Protein AF-A0AB36E4I3-F1 (afdb_monomer_lite)

Organism: NCBI:txid505341

pLDDT: mean 82.18, std 10.01, range [56.16, 94.12]

Secondary structure (DSSP, 8-state):
--HHHHHHHHHHHHHHHHHHHHHHHHHHHHHHHH---SS------HHHHHHHHHHHHHHHHHHHHS-HHHHHHHHHHHHHHHHHHGGGG--HHHHTSHHHHHHHHHHHHHHHHHHHHHHHHHH-

Structure (mmCIF, N/CA/C/O backbone):
data_AF-A0AB36E4I3-F1
#
_entry.id   AF-A0AB36E4I3-F1
#
loop_
_atom_site.group_PDB
_atom_site.id
_atom_site.type_symbol
_atom_site.label_atom_id
_atom_site.label_alt_id
_atom_site.label_comp_id
_atom_site.label_asym_id
_atom_site.label_entity_id
_atom_site.label_seq_id
_atom_site.pdbx_PDB_ins_code
_atom_site.Cartn_x
_atom_site.Cartn_y
_atom_site.Cartn_z
_atom_site.occupancy
_atom_site.B_iso_or_equiv
_atom_site.auth_seq_id
_atom_site.auth_comp_id
_atom_site.auth_asym_id
_atom_site.auth_atom_id
_atom_site.pdbx_PDB_model_num
ATOM 1 N N . MET A 1 1 ? 11.450 8.741 -13.072 1.00 62.16 1 MET A N 1
ATOM 2 C CA . MET A 1 1 ? 11.372 9.048 -11.621 1.00 62.16 1 MET A CA 1
ATOM 3 C C . MET A 1 1 ? 12.637 8.541 -10.941 1.00 62.16 1 MET A C 1
ATOM 5 O O . MET A 1 1 ? 13.212 7.584 -11.435 1.00 62.16 1 MET A O 1
ATOM 9 N N . ASN A 1 2 ? 13.097 9.172 -9.857 1.00 78.31 2 ASN A N 1
ATOM 10 C CA . ASN A 1 2 ? 14.333 8.755 -9.183 1.00 78.31 2 ASN A CA 1
ATOM 11 C C . ASN A 1 2 ? 14.128 7.403 -8.465 1.00 78.31 2 ASN A C 1
ATOM 13 O O . ASN A 1 2 ? 13.187 7.282 -7.676 1.00 78.31 2 ASN A O 1
ATOM 17 N N . SER A 1 3 ? 15.003 6.415 -8.689 1.00 78.25 3 SER A N 1
ATOM 18 C CA . SER A 1 3 ? 14.869 5.056 -8.121 1.00 78.25 3 SER A CA 1
ATOM 19 C C . SER A 1 3 ? 14.799 5.031 -6.591 1.00 78.25 3 SER A C 1
ATOM 21 O O . SER A 1 3 ? 14.133 4.174 -6.014 1.00 78.25 3 SER A O 1
ATOM 23 N N . VAL A 1 4 ? 15.407 6.018 -5.928 1.00 83.88 4 VAL A N 1
ATOM 24 C CA . VAL A 1 4 ? 15.353 6.177 -4.467 1.00 83.88 4 VAL A CA 1
ATOM 25 C C . VAL A 1 4 ? 13.927 6.452 -3.972 1.00 83.88 4 VAL A C 1
ATOM 27 O O . VAL A 1 4 ? 13.515 5.877 -2.968 1.00 83.88 4 VAL A O 1
ATOM 30 N N . TYR A 1 5 ? 13.136 7.270 -4.678 1.00 86.25 5 TYR A N 1
ATOM 31 C CA . TYR A 1 5 ? 11.761 7.575 -4.255 1.00 86.25 5 TYR A CA 1
ATOM 32 C C . TYR A 1 5 ? 10.848 6.355 -4.354 1.00 86.25 5 TYR A C 1
ATOM 34 O O . TYR A 1 5 ? 10.031 6.131 -3.466 1.00 86.25 5 TYR A O 1
ATOM 42 N N . ILE A 1 6 ? 11.008 5.547 -5.404 1.00 85.50 6 ILE A N 1
ATOM 43 C CA . ILE A 1 6 ? 10.221 4.322 -5.596 1.00 85.50 6 ILE A CA 1
ATOM 44 C C . ILE A 1 6 ? 10.584 3.289 -4.530 1.00 85.50 6 ILE A C 1
ATOM 46 O O . ILE A 1 6 ? 9.700 2.656 -3.953 1.00 85.50 6 ILE A O 1
ATOM 50 N N . PHE A 1 7 ? 11.869 3.155 -4.204 1.00 87.38 7 PHE A N 1
ATOM 51 C CA . PHE A 1 7 ? 12.300 2.289 -3.112 1.00 87.38 7 PHE A CA 1
ATOM 52 C C . PHE A 1 7 ? 11.710 2.734 -1.763 1.00 87.38 7 PHE A C 1
ATOM 54 O O . PHE A 1 7 ? 11.086 1.931 -1.069 1.00 87.38 7 PHE A O 1
ATOM 61 N N . LEU A 1 8 ? 11.825 4.024 -1.423 1.00 89.50 8 LEU A N 1
ATOM 62 C CA . LEU A 1 8 ? 11.269 4.578 -0.185 1.00 89.50 8 LEU A CA 1
ATOM 63 C C . LEU A 1 8 ? 9.744 4.426 -0.107 1.00 89.50 8 LEU A C 1
ATOM 65 O O . LEU A 1 8 ? 9.228 4.069 0.950 1.00 89.50 8 LEU A O 1
ATOM 69 N N . LEU A 1 9 ? 9.023 4.638 -1.214 1.00 89.38 9 LEU A N 1
ATOM 70 C CA . LEU A 1 9 ? 7.571 4.456 -1.280 1.00 89.38 9 LEU A CA 1
ATOM 71 C C . LEU A 1 9 ? 7.161 3.005 -0.994 1.00 89.38 9 LEU A C 1
ATOM 73 O O . LEU A 1 9 ? 6.214 2.768 -0.246 1.00 89.38 9 LEU A O 1
ATOM 77 N N . ASN A 1 10 ? 7.882 2.030 -1.548 1.00 88.62 10 ASN A N 1
ATOM 78 C CA . ASN A 1 10 ? 7.609 0.614 -1.303 1.00 88.62 10 ASN A CA 1
ATOM 79 C C . ASN A 1 10 ? 7.879 0.219 0.150 1.00 88.62 10 ASN A C 1
ATOM 81 O O . ASN A 1 10 ? 7.059 -0.462 0.765 1.00 88.62 10 ASN A O 1
ATOM 85 N N . VAL A 1 11 ? 8.988 0.692 0.726 1.00 89.69 11 VAL A N 1
ATOM 86 C CA . VAL A 1 11 ? 9.297 0.471 2.146 1.00 89.69 11 VAL A CA 1
ATOM 87 C C . VAL A 1 11 ? 8.218 1.089 3.036 1.00 89.69 11 VAL A C 1
ATOM 89 O O . VAL A 1 11 ? 7.700 0.414 3.927 1.00 89.69 11 VAL A O 1
ATOM 92 N N . LEU A 1 12 ? 7.820 2.336 2.760 1.00 90.31 12 LEU A N 1
ATOM 93 C CA . LEU A 1 12 ? 6.731 3.009 3.467 1.00 90.31 12 LEU A CA 1
ATOM 94 C C . LEU A 1 12 ? 5.436 2.192 3.380 1.00 90.31 12 LEU A C 1
ATOM 96 O O . LEU A 1 12 ? 4.801 1.949 4.398 1.00 90.31 12 LEU A O 1
ATOM 100 N N . THR A 1 13 ? 5.084 1.705 2.191 1.00 87.38 13 THR A N 1
ATOM 101 C CA . THR A 1 13 ? 3.858 0.928 1.954 1.00 87.38 13 THR A CA 1
ATOM 102 C C . THR A 1 13 ? 3.851 -0.387 2.729 1.00 87.38 13 THR A C 1
ATOM 104 O O . THR A 1 13 ? 2.840 -0.728 3.343 1.00 87.38 13 THR A O 1
ATOM 107 N N . LEU A 1 14 ? 4.981 -1.099 2.788 1.00 88.81 14 LEU A N 1
ATOM 108 C CA . LEU A 1 14 ? 5.114 -2.326 3.580 1.00 88.81 14 LEU A CA 1
ATOM 109 C C . LEU A 1 14 ? 4.950 -2.058 5.085 1.00 88.81 14 LEU A C 1
ATOM 111 O O . LEU A 1 14 ? 4.215 -2.782 5.767 1.00 88.81 14 LEU A O 1
ATOM 115 N N . ILE A 1 15 ? 5.577 -0.993 5.597 1.00 87.69 15 ILE A N 1
ATOM 116 C CA . ILE A 1 15 ? 5.459 -0.579 7.004 1.00 87.69 15 ILE A CA 1
ATOM 117 C C . ILE A 1 15 ? 4.015 -0.176 7.320 1.00 87.69 15 ILE A C 1
ATOM 119 O O . ILE A 1 15 ? 3.427 -0.666 8.290 1.00 87.69 15 ILE A O 1
ATOM 123 N N . SER A 1 16 ? 3.422 0.675 6.480 1.00 83.75 16 SER A N 1
ATOM 124 C CA . SER A 1 16 ? 2.037 1.118 6.608 1.00 83.75 16 SER A CA 1
ATOM 125 C C . SER A 1 16 ? 1.080 -0.065 6.592 1.00 83.75 16 SER A C 1
ATOM 127 O O . SER A 1 16 ? 0.212 -0.116 7.450 1.00 83.75 16 SER A O 1
ATOM 129 N N . CYS A 1 17 ? 1.258 -1.053 5.710 1.00 81.94 17 CYS A N 1
ATOM 130 C CA . CYS A 1 17 ? 0.396 -2.235 5.633 1.00 81.94 17 CYS A CA 1
ATOM 131 C C . CYS A 1 17 ? 0.451 -3.082 6.921 1.00 81.94 17 CYS A C 1
ATOM 133 O O . CYS A 1 17 ? -0.583 -3.529 7.430 1.00 81.94 17 CYS A O 1
ATOM 135 N N . HIS A 1 18 ? 1.643 -3.253 7.507 1.00 79.75 18 HIS A N 1
ATOM 136 C CA . HIS A 1 18 ? 1.800 -3.973 8.773 1.00 79.75 18 HIS A CA 1
ATOM 137 C C . HIS A 1 18 ? 1.134 -3.237 9.945 1.00 79.75 18 HIS A C 1
ATOM 139 O O . HIS A 1 18 ? 0.392 -3.837 10.732 1.00 79.75 18 HIS A O 1
ATOM 145 N N . PHE A 1 19 ? 1.382 -1.929 10.061 1.00 81.06 19 PHE A N 1
ATOM 146 C CA . PHE A 1 19 ? 0.836 -1.113 11.143 1.00 81.06 19 PHE A CA 1
ATOM 147 C C . PHE A 1 19 ? -0.680 -0.933 11.013 1.00 81.06 19 PHE A C 1
ATOM 149 O O . PHE A 1 19 ? -1.411 -1.119 11.988 1.00 81.06 19 PHE A O 1
ATOM 156 N N . ALA A 1 20 ? -1.155 -0.662 9.797 1.00 77.75 20 ALA A N 1
ATOM 157 C CA . ALA A 1 20 ? -2.562 -0.538 9.442 1.00 77.75 20 ALA A CA 1
ATOM 158 C C . ALA A 1 20 ? -3.371 -1.749 9.882 1.00 77.75 20 ALA A C 1
ATOM 160 O O . ALA A 1 20 ? -4.408 -1.591 10.510 1.00 77.75 20 ALA A O 1
ATOM 161 N N . PHE A 1 21 ? -2.872 -2.959 9.632 1.00 75.44 21 PHE A N 1
ATOM 162 C CA . PHE A 1 21 ? -3.565 -4.182 10.017 1.00 75.44 21 PHE A CA 1
ATOM 163 C C . PHE A 1 21 ? -3.748 -4.301 11.539 1.00 75.44 21 PHE A C 1
ATOM 165 O O . PHE A 1 21 ? -4.833 -4.609 12.037 1.00 75.44 21 PHE A O 1
ATOM 172 N N . ARG A 1 22 ? -2.683 -4.032 12.306 1.00 78.25 22 ARG A N 1
ATOM 173 C CA . ARG A 1 22 ? -2.734 -4.052 13.777 1.00 78.25 22 ARG A CA 1
ATOM 174 C C . ARG A 1 22 ? -3.678 -2.978 14.308 1.00 78.25 22 ARG A C 1
ATOM 176 O O . ARG A 1 22 ? -4.429 -3.236 15.250 1.00 78.25 22 ARG A O 1
ATOM 183 N N . LEU A 1 23 ? -3.637 -1.794 13.702 1.00 76.62 23 LEU A N 1
ATOM 184 C CA . LEU A 1 23 ? -4.498 -0.677 14.050 1.00 76.62 23 LEU A CA 1
ATOM 185 C C . LEU A 1 23 ? -5.959 -1.008 13.728 1.00 76.62 23 LEU A C 1
ATOM 187 O O . LEU A 1 23 ? -6.804 -0.892 14.603 1.00 76.62 23 LEU A O 1
ATOM 191 N N . GLN A 1 24 ? -6.247 -1.549 12.547 1.00 74.00 24 GLN A N 1
ATOM 192 C CA . GLN A 1 24 ? -7.581 -1.967 12.125 1.00 74.00 24 GLN A CA 1
ATOM 193 C C . GLN A 1 24 ? -8.187 -2.992 13.092 1.00 74.00 24 GLN A C 1
ATOM 195 O O . GLN A 1 24 ? -9.335 -2.825 13.497 1.00 74.00 24 GLN A O 1
ATOM 200 N N . ILE A 1 25 ? -7.425 -3.998 13.543 1.00 77.69 25 ILE A N 1
ATOM 201 C CA . ILE A 1 25 ? -7.901 -4.959 14.553 1.00 77.69 25 ILE A CA 1
ATOM 202 C C . ILE A 1 25 ? -8.227 -4.257 15.874 1.00 77.69 25 ILE A C 1
ATOM 204 O O . ILE A 1 25 ? -9.327 -4.420 16.401 1.00 77.69 25 ILE A O 1
ATOM 208 N N . LYS A 1 26 ? -7.290 -3.465 16.416 1.00 78.94 26 LYS A N 1
ATOM 209 C CA . LYS A 1 26 ? -7.484 -2.772 17.702 1.00 78.94 26 LYS A CA 1
ATOM 210 C C . LYS A 1 26 ? -8.689 -1.832 17.658 1.00 78.94 26 LYS A C 1
ATOM 212 O O . LYS A 1 26 ? -9.497 -1.824 18.585 1.00 78.94 26 LYS A O 1
ATOM 217 N N . MET A 1 27 ? -8.826 -1.082 16.569 1.00 73.50 27 MET A N 1
ATOM 218 C CA . MET A 1 27 ? -9.905 -0.119 16.370 1.00 73.50 27 MET A CA 1
ATOM 219 C C . MET A 1 27 ? -11.247 -0.807 16.150 1.00 73.50 27 MET A C 1
ATOM 221 O O . MET A 1 27 ? -12.250 -0.348 16.689 1.00 73.50 27 MET A O 1
ATOM 225 N N . SER A 1 28 ? -11.270 -1.937 15.441 1.00 71.75 28 SER A N 1
ATOM 226 C CA . SER A 1 28 ? -12.490 -2.727 15.267 1.00 71.75 28 SER A CA 1
ATOM 227 C C . SER A 1 28 ? -12.955 -3.307 16.598 1.00 71.75 28 SER A C 1
ATOM 229 O O . SER A 1 28 ? -14.111 -3.134 16.955 1.00 71.75 28 SER A O 1
ATOM 231 N N . ILE A 1 29 ? -12.060 -3.890 17.405 1.00 77.12 29 ILE A N 1
ATOM 232 C CA . ILE A 1 29 ? -12.405 -4.384 18.751 1.00 77.12 29 ILE A CA 1
ATOM 233 C C . ILE A 1 29 ? -12.935 -3.245 19.638 1.00 77.12 29 ILE A C 1
ATOM 235 O O . ILE A 1 29 ? -13.928 -3.421 20.343 1.00 77.12 29 ILE A O 1
ATOM 239 N N . ALA A 1 30 ? -12.300 -2.069 19.598 1.00 76.38 30 ALA A N 1
ATOM 240 C CA . ALA A 1 30 ? -12.749 -0.903 20.356 1.00 76.38 30 ALA A CA 1
ATOM 241 C C . ALA A 1 30 ? -14.129 -0.394 19.896 1.00 76.38 30 ALA A C 1
ATOM 243 O O . ALA A 1 30 ? -14.965 -0.056 20.732 1.00 76.38 30 ALA A O 1
ATOM 244 N N . ALA A 1 31 ? -14.389 -0.376 18.586 1.00 71.38 31 ALA A N 1
ATOM 245 C CA . ALA A 1 31 ? -15.676 0.020 18.020 1.00 71.38 31 ALA A CA 1
ATOM 246 C C . ALA A 1 31 ? -16.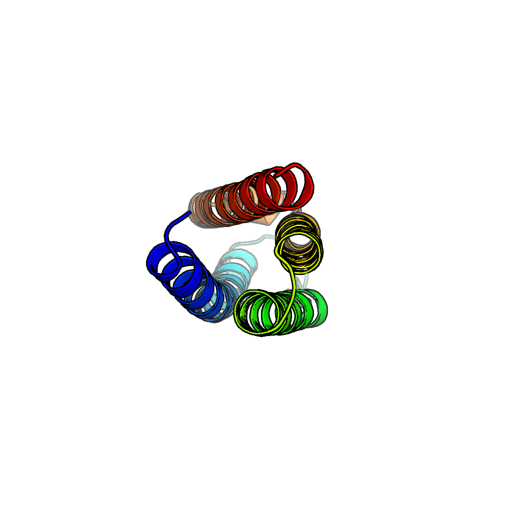787 -0.988 18.354 1.00 71.38 31 ALA A C 1
ATOM 248 O O . ALA A 1 31 ? -17.874 -0.580 18.754 1.00 71.38 31 ALA A O 1
ATOM 249 N N . LEU A 1 32 ? -16.494 -2.290 18.279 1.00 72.38 32 LEU A N 1
ATOM 250 C CA . LEU A 1 32 ? -17.424 -3.371 18.617 1.00 72.38 32 LEU A CA 1
ATOM 251 C C . LEU A 1 32 ? -17.881 -3.299 20.077 1.00 72.38 32 LEU A C 1
ATOM 253 O O . LEU A 1 32 ? -19.073 -3.430 20.341 1.00 72.38 32 LEU A O 1
ATOM 257 N N . LYS A 1 33 ? -16.967 -2.996 21.012 1.00 72.75 33 LYS A N 1
ATOM 258 C CA . LYS A 1 33 ? -17.296 -2.773 22.435 1.00 72.75 33 LYS A CA 1
ATOM 259 C C . LYS A 1 33 ? -18.262 -1.606 22.668 1.00 72.75 33 LYS A C 1
ATOM 261 O O . LYS A 1 33 ? -18.955 -1.592 23.676 1.00 72.75 33 LYS A O 1
ATOM 266 N N . GLN A 1 34 ? -18.279 -0.622 21.770 1.00 72.75 34 GLN A N 1
ATOM 267 C CA . GLN A 1 34 ? -19.168 0.544 21.836 1.00 72.75 34 GLN A CA 1
ATOM 268 C C . GLN A 1 34 ? -20.435 0.376 20.985 1.00 72.75 34 GLN A C 1
ATOM 270 O O . GLN A 1 34 ? -21.306 1.247 21.002 1.00 72.75 34 GLN A O 1
ATOM 275 N N . SER A 1 35 ? -20.535 -0.705 20.209 1.00 69.06 35 SER A N 1
ATOM 276 C CA . SER A 1 35 ? -21.667 -0.956 19.322 1.00 69.06 35 SER A CA 1
ATOM 277 C C . SER A 1 35 ? -22.830 -1.592 20.087 1.00 69.06 35 SER A C 1
ATOM 279 O O . SER A 1 35 ? -22.631 -2.361 21.025 1.00 69.06 35 SER A O 1
ATOM 281 N N . LYS A 1 36 ? -24.063 -1.287 19.670 1.00 67.81 36 LYS A N 1
ATOM 282 C CA . LYS A 1 36 ? -25.285 -1.928 20.191 1.00 67.81 36 LYS A CA 1
ATOM 283 C C . LYS A 1 36 ? -25.621 -3.236 19.457 1.00 67.81 36 LYS A C 1
ATOM 285 O O . LYS A 1 36 ? -26.707 -3.778 19.646 1.00 67.81 36 LYS A O 1
ATOM 290 N N . LEU A 1 37 ? -24.730 -3.710 18.583 1.00 66.69 37 LEU A N 1
ATOM 291 C CA . LEU A 1 37 ? -24.937 -4.929 17.811 1.00 66.69 37 LEU A CA 1
ATOM 292 C C . LEU A 1 37 ? -24.918 -6.153 18.733 1.00 66.69 37 LEU A C 1
ATOM 294 O O . LEU A 1 37 ? -24.117 -6.249 19.662 1.00 66.69 37 LEU A O 1
ATOM 298 N N . LYS A 1 38 ? -25.791 -7.120 18.451 1.00 56.16 38 LYS A N 1
ATOM 299 C CA . LYS A 1 38 ? -25.833 -8.398 19.163 1.00 56.16 38 LYS A CA 1
ATOM 300 C C . LYS A 1 38 ? -24.743 -9.314 18.588 1.00 56.16 38 LYS A C 1
ATOM 302 O O . LYS A 1 38 ? -24.843 -9.718 17.437 1.00 56.16 38 LYS A O 1
ATOM 307 N N . ASN A 1 39 ? -23.725 -9.634 19.388 1.00 61.09 39 ASN A N 1
ATOM 308 C CA . ASN A 1 39 ? -22.578 -10.496 19.040 1.00 61.09 39 ASN A CA 1
ATOM 309 C C . ASN A 1 39 ? -21.772 -10.072 17.795 1.00 61.09 39 ASN A C 1
ATOM 311 O O . ASN A 1 39 ? -21.637 -10.853 16.851 1.00 61.09 39 ASN A O 1
ATOM 315 N N . PRO A 1 40 ? -21.206 -8.860 17.756 1.00 63.44 40 PRO A N 1
ATOM 316 C CA . PRO A 1 40 ? -20.508 -8.415 16.570 1.00 63.44 40 PRO A CA 1
ATOM 317 C C . PRO A 1 40 ? -19.064 -8.950 16.588 1.00 63.44 40 PRO A C 1
ATOM 319 O O . PRO A 1 40 ? -18.305 -8.737 17.537 1.00 63.44 40 PRO A O 1
ATOM 322 N N . VAL A 1 41 ? -18.688 -9.682 15.537 1.00 63.06 41 VAL A N 1
ATOM 323 C CA . VAL A 1 41 ? -17.345 -10.255 15.357 1.00 63.06 41 VAL A CA 1
ATOM 324 C C . VAL A 1 41 ? -16.717 -9.621 14.124 1.00 63.06 41 VAL A C 1
ATOM 326 O O . VAL A 1 41 ? -17.223 -9.770 13.015 1.00 63.06 41 VAL A O 1
ATOM 329 N N . PHE A 1 42 ? -15.598 -8.921 14.305 1.00 67.19 42 PHE A N 1
ATOM 330 C CA . PHE A 1 42 ? -14.810 -8.422 13.182 1.00 67.19 42 PHE A CA 1
ATOM 331 C C . PHE A 1 42 ? -13.894 -9.533 12.672 1.00 67.19 42 PHE A C 1
ATOM 333 O O . PHE A 1 42 ? -13.020 -10.003 13.402 1.00 67.19 42 PHE A O 1
ATOM 340 N N . THR A 1 43 ? -14.085 -9.942 11.421 1.00 66.62 43 THR A N 1
ATOM 341 C CA . THR A 1 43 ? -13.247 -10.933 10.736 1.00 66.62 43 THR A CA 1
ATOM 342 C C . THR A 1 43 ? -12.349 -10.213 9.727 1.00 66.62 43 THR A C 1
ATOM 344 O O . THR A 1 43 ? -12.798 -9.890 8.629 1.00 66.62 43 THR A O 1
ATOM 347 N N . PRO A 1 44 ? -11.085 -9.905 10.076 1.00 68.44 44 PRO A N 1
ATOM 348 C CA . PRO A 1 44 ? -10.184 -9.245 9.144 1.00 68.44 44 PRO A CA 1
ATOM 349 C C . PRO A 1 44 ? -9.871 -10.164 7.962 1.00 68.44 44 PRO A C 1
ATOM 351 O O . PRO A 1 44 ? -9.465 -11.313 8.147 1.00 68.44 44 PRO A O 1
ATOM 354 N N . ASN A 1 45 ? -9.979 -9.639 6.745 1.00 74.38 45 ASN A N 1
ATOM 355 C CA . ASN A 1 45 ? -9.587 -10.376 5.556 1.00 74.38 45 ASN A CA 1
ATOM 356 C C . ASN A 1 45 ? -8.062 -10.327 5.367 1.00 74.38 45 ASN A C 1
ATOM 358 O O . ASN A 1 45 ? -7.483 -9.347 4.895 1.00 74.38 45 ASN A O 1
ATOM 362 N N . LEU A 1 46 ? -7.390 -11.409 5.758 1.00 77.12 46 LEU A N 1
ATOM 363 C CA . LEU A 1 46 ? -5.935 -11.549 5.652 1.00 77.12 46 LEU A CA 1
ATOM 364 C C . LEU A 1 46 ? -5.449 -11.660 4.197 1.00 77.12 46 LEU A C 1
ATOM 366 O O . LEU A 1 46 ? -4.277 -11.389 3.930 1.00 77.12 46 LEU A O 1
ATOM 370 N N . ILE A 1 47 ? -6.329 -12.051 3.269 1.00 83.62 47 ILE A N 1
ATOM 371 C CA . ILE A 1 47 ? -5.970 -12.358 1.881 1.00 83.62 47 ILE A CA 1
ATOM 372 C C . ILE A 1 47 ? -5.529 -11.086 1.160 1.00 83.62 47 ILE A C 1
ATOM 374 O O . ILE A 1 47 ? -4.425 -11.053 0.621 1.00 83.62 47 ILE A O 1
ATOM 378 N N . TYR A 1 48 ? -6.328 -10.015 1.213 1.00 81.19 48 TYR A N 1
ATOM 379 C CA . TYR A 1 48 ? -5.985 -8.752 0.550 1.00 81.19 48 TYR A CA 1
ATOM 380 C C . TYR A 1 48 ? -4.678 -8.160 1.071 1.00 81.19 48 TYR A C 1
ATOM 382 O O . TYR A 1 48 ? -3.846 -7.722 0.283 1.00 81.19 48 TYR A O 1
ATOM 390 N N . ARG A 1 49 ? -4.449 -8.215 2.387 1.00 82.88 49 ARG A N 1
ATOM 391 C CA . ARG A 1 49 ? -3.189 -7.759 2.984 1.00 82.88 49 ARG A CA 1
ATOM 392 C C . ARG A 1 49 ? -1.996 -8.531 2.423 1.00 82.88 49 ARG A C 1
ATOM 394 O O . ARG A 1 49 ? -0.999 -7.933 2.032 1.00 82.88 49 ARG A O 1
ATOM 401 N N . ASN A 1 50 ? -2.090 -9.858 2.404 1.00 89.62 50 ASN A N 1
ATOM 402 C CA . ASN A 1 50 ? -1.002 -10.699 1.921 1.00 89.62 50 ASN A CA 1
ATOM 403 C C . ASN A 1 50 ? -0.755 -10.480 0.421 1.00 89.62 50 ASN A C 1
ATOM 405 O O . ASN A 1 50 ? 0.400 -10.432 0.008 1.00 89.62 50 ASN A O 1
ATOM 409 N N . LEU A 1 51 ? -1.815 -10.274 -0.369 1.00 90.75 51 LEU A N 1
ATOM 410 C CA . LEU A 1 51 ? -1.701 -9.913 -1.782 1.00 90.75 51 LEU A CA 1
ATOM 411 C C . LEU A 1 51 ? -1.007 -8.562 -1.965 1.00 90.75 51 LEU A C 1
ATOM 413 O O . LEU A 1 51 ? -0.081 -8.480 -2.759 1.00 90.75 51 LEU A O 1
ATOM 417 N N . ILE A 1 52 ? -1.374 -7.525 -1.208 1.00 90.62 52 ILE A N 1
ATOM 418 C CA . ILE A 1 52 ? -0.716 -6.211 -1.300 1.00 90.62 52 ILE A CA 1
ATOM 419 C C . ILE A 1 52 ? 0.775 -6.334 -0.981 1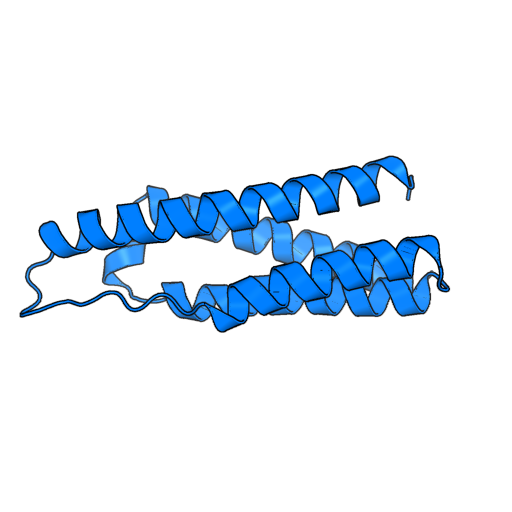.00 90.62 52 ILE A C 1
ATOM 421 O O . ILE A 1 52 ? 1.595 -5.833 -1.744 1.00 90.62 52 ILE A O 1
ATOM 425 N N . ILE A 1 53 ? 1.145 -7.037 0.094 1.00 90.94 53 ILE A N 1
ATOM 426 C CA . ILE A 1 53 ? 2.555 -7.261 0.450 1.00 90.94 53 ILE A CA 1
ATOM 427 C C . ILE A 1 53 ? 3.286 -7.995 -0.679 1.00 90.94 53 ILE A C 1
ATOM 429 O O . ILE A 1 53 ? 4.345 -7.547 -1.116 1.00 90.94 53 ILE A O 1
ATOM 433 N N . LEU A 1 54 ? 2.710 -9.092 -1.178 1.00 93.12 54 LEU A N 1
ATOM 434 C CA . LEU A 1 54 ? 3.308 -9.895 -2.241 1.00 93.12 54 LEU A CA 1
ATOM 435 C C . LEU A 1 54 ? 3.505 -9.071 -3.515 1.00 93.12 54 LEU A C 1
ATOM 437 O O . LEU A 1 54 ? 4.609 -9.031 -4.046 1.00 93.12 54 LEU A O 1
ATOM 441 N N . PHE A 1 55 ? 2.474 -8.364 -3.974 1.00 93.19 55 PHE A N 1
ATOM 442 C CA . PHE A 1 55 ? 2.551 -7.551 -5.187 1.00 93.19 55 PHE A CA 1
ATOM 443 C C . PHE A 1 55 ? 3.464 -6.333 -5.020 1.00 93.19 55 PHE A C 1
ATOM 445 O O . PHE A 1 55 ? 4.116 -5.938 -5.980 1.00 93.19 55 PHE A O 1
ATOM 452 N N . THR A 1 56 ? 3.592 -5.781 -3.810 1.00 92.81 56 THR A N 1
ATOM 453 C CA . THR A 1 56 ? 4.558 -4.706 -3.517 1.00 92.81 56 THR A CA 1
ATOM 454 C C . THR A 1 56 ? 5.996 -5.217 -3.633 1.00 92.81 56 THR A C 1
ATOM 456 O O . THR A 1 56 ? 6.847 -4.549 -4.218 1.00 92.81 56 THR A O 1
ATOM 459 N N . LEU A 1 57 ? 6.272 -6.429 -3.139 1.00 91.81 57 LEU A N 1
ATOM 460 C CA . LEU A 1 57 ? 7.576 -7.079 -3.302 1.00 91.81 57 LEU A CA 1
ATOM 461 C C . LEU A 1 57 ? 7.855 -7.429 -4.767 1.00 91.81 57 LEU A C 1
ATOM 463 O O . LEU A 1 57 ? 8.941 -7.146 -5.265 1.00 91.81 57 LEU A O 1
ATOM 467 N N . VAL A 1 58 ? 6.868 -7.981 -5.478 1.00 93.31 58 VAL A N 1
ATOM 468 C CA . VAL A 1 58 ? 6.978 -8.273 -6.915 1.00 93.31 58 VAL A CA 1
ATOM 469 C C . VAL A 1 58 ? 7.226 -6.994 -7.709 1.00 93.31 58 VAL A C 1
ATOM 471 O O . VAL A 1 58 ? 8.083 -6.997 -8.590 1.00 93.31 58 VAL A O 1
ATOM 474 N N . TYR A 1 59 ? 6.545 -5.891 -7.390 1.00 92.00 59 TYR A N 1
ATOM 475 C CA . TYR A 1 59 ? 6.797 -4.591 -8.007 1.00 92.00 59 TYR A CA 1
ATOM 476 C C . TYR A 1 59 ? 8.230 -4.118 -7.753 1.00 92.00 59 TYR A C 1
ATOM 478 O O . TYR A 1 59 ? 8.906 -3.730 -8.701 1.00 92.00 59 TYR A O 1
ATOM 486 N N . LEU A 1 60 ? 8.730 -4.223 -6.519 1.00 90.44 60 LEU A N 1
ATOM 487 C CA . LEU A 1 60 ? 10.103 -3.847 -6.182 1.00 90.44 60 LEU A CA 1
ATOM 488 C C . LEU A 1 60 ? 11.139 -4.691 -6.942 1.00 90.44 60 LEU A C 1
ATOM 490 O O . LEU A 1 60 ? 12.077 -4.141 -7.513 1.00 90.44 60 LEU A O 1
ATOM 494 N N . CYS A 1 61 ? 10.946 -6.011 -7.019 1.00 89.69 61 CYS A N 1
ATOM 495 C CA . CYS A 1 61 ? 11.795 -6.894 -7.821 1.00 89.69 61 CYS A CA 1
ATOM 496 C C . CYS A 1 61 ? 11.717 -6.558 -9.316 1.00 89.69 61 CYS A C 1
ATOM 498 O O . CYS A 1 61 ? 12.741 -6.497 -9.990 1.00 89.69 61 CYS A O 1
ATOM 500 N N . SER A 1 62 ? 10.512 -6.304 -9.828 1.00 89.00 62 SER A N 1
ATOM 501 C CA . SER A 1 62 ? 10.290 -5.964 -11.237 1.00 89.00 62 SER A CA 1
ATOM 502 C C . SER A 1 62 ? 10.932 -4.635 -11.600 1.00 89.00 62 SER A C 1
ATOM 504 O O . SER A 1 62 ? 11.525 -4.518 -12.659 1.00 89.00 62 SER A O 1
ATOM 506 N N . TYR A 1 63 ? 10.869 -3.648 -10.712 1.00 87.00 63 TYR A N 1
ATOM 507 C CA . TYR A 1 63 ? 11.509 -2.356 -10.920 1.00 87.00 63 TYR A CA 1
ATOM 508 C C . TYR A 1 63 ? 13.042 -2.466 -11.009 1.00 87.00 63 TYR A C 1
ATOM 510 O O . TYR A 1 63 ? 13.674 -1.675 -11.701 1.00 87.00 63 TYR A O 1
ATOM 518 N N . LEU A 1 64 ? 13.648 -3.443 -10.324 1.00 86.25 64 LEU A N 1
ATOM 519 C CA . LEU A 1 64 ? 15.098 -3.664 -10.343 1.00 86.25 64 LEU A CA 1
ATOM 520 C C . LEU A 1 64 ? 15.574 -4.536 -11.516 1.00 86.25 64 LEU A C 1
ATOM 522 O O . LEU A 1 64 ? 16.711 -4.382 -11.953 1.00 86.25 64 LEU A O 1
ATOM 526 N N . LEU A 1 65 ? 14.743 -5.472 -11.985 1.00 88.00 65 LEU A N 1
ATOM 527 C CA . LEU A 1 65 ? 15.156 -6.537 -12.911 1.00 88.00 65 LEU A CA 1
ATOM 528 C C . LEU A 1 65 ? 14.506 -6.456 -14.298 1.00 88.00 65 LEU A C 1
ATOM 530 O O . LEU A 1 65 ? 15.022 -7.055 -15.239 1.00 88.00 65 LEU A O 1
ATOM 534 N N . LEU A 1 66 ? 13.357 -5.790 -14.426 1.00 89.69 66 LEU A N 1
ATOM 535 C CA . LEU A 1 66 ? 12.504 -5.842 -15.614 1.00 89.69 66 LEU A CA 1
ATOM 536 C C . LEU A 1 66 ? 12.334 -4.457 -16.260 1.00 89.69 66 LEU A C 1
ATOM 538 O O . LEU A 1 66 ? 12.603 -3.434 -15.631 1.00 89.69 66 LEU A O 1
ATOM 542 N N . PRO A 1 67 ? 11.858 -4.406 -17.519 1.00 87.44 67 PRO A N 1
ATOM 543 C CA . PRO A 1 67 ? 11.536 -3.151 -18.186 1.00 87.44 67 PRO A CA 1
ATOM 544 C C . PRO A 1 67 ? 10.474 -2.339 -17.434 1.00 87.44 67 PRO A C 1
ATOM 546 O O . PRO A 1 67 ? 9.568 -2.897 -16.805 1.00 87.44 67 PRO A O 1
ATOM 549 N N . ASN A 1 68 ? 10.538 -1.014 -17.588 1.00 84.94 68 ASN A N 1
ATOM 550 C CA . ASN A 1 68 ? 9.637 -0.066 -16.922 1.00 84.94 68 ASN A CA 1
ATOM 551 C C . ASN A 1 68 ? 8.151 -0.361 -17.163 1.00 84.94 68 ASN A C 1
ATOM 553 O O . ASN A 1 68 ? 7.352 -0.212 -16.242 1.00 84.94 68 ASN A O 1
ATOM 557 N N . SER A 1 69 ? 7.786 -0.852 -18.349 1.00 86.56 69 SER A N 1
ATOM 558 C CA . SER A 1 69 ? 6.406 -1.218 -18.678 1.00 86.56 69 SER A CA 1
ATOM 559 C C . SER A 1 69 ? 5.875 -2.350 -17.792 1.00 86.56 69 SER A C 1
ATOM 561 O O . SER A 1 69 ? 4.769 -2.258 -17.258 1.00 86.56 69 SER A O 1
ATOM 563 N N . VAL A 1 70 ? 6.680 -3.392 -17.554 1.00 89.12 70 VAL A N 1
ATOM 564 C CA . VAL A 1 70 ? 6.316 -4.530 -16.692 1.00 89.12 70 VAL A CA 1
ATOM 565 C C . VAL A 1 70 ? 6.230 -4.096 -15.229 1.00 89.12 70 VAL A C 1
ATOM 567 O O . VAL A 1 70 ? 5.280 -4.448 -14.527 1.00 89.12 70 VAL A O 1
ATOM 570 N N . ALA A 1 71 ? 7.181 -3.277 -14.771 1.00 90.00 71 ALA A N 1
ATOM 571 C CA . ALA A 1 71 ? 7.119 -2.678 -13.442 1.00 90.00 71 ALA A CA 1
ATOM 572 C C . ALA A 1 71 ? 5.876 -1.778 -13.282 1.00 90.00 71 ALA A C 1
ATOM 574 O O . ALA A 1 71 ? 5.233 -1.800 -12.234 1.00 90.00 71 ALA A O 1
ATOM 575 N N . GLY A 1 72 ? 5.487 -1.050 -14.332 1.00 90.50 72 GLY A N 1
ATOM 576 C CA . GLY A 1 72 ? 4.288 -0.219 -14.368 1.00 90.50 72 GLY A CA 1
ATOM 577 C C . GLY A 1 72 ? 3.000 -1.013 -14.154 1.00 90.50 72 GLY A C 1
ATOM 578 O O . GLY A 1 72 ? 2.194 -0.645 -13.301 1.00 90.50 72 GLY A O 1
ATOM 579 N N . PHE A 1 73 ? 2.833 -2.154 -14.830 1.00 92.94 73 PHE A N 1
ATOM 580 C CA . PHE A 1 73 ? 1.685 -3.041 -14.594 1.00 92.94 73 PHE A CA 1
ATOM 581 C C . PHE A 1 73 ? 1.634 -3.579 -1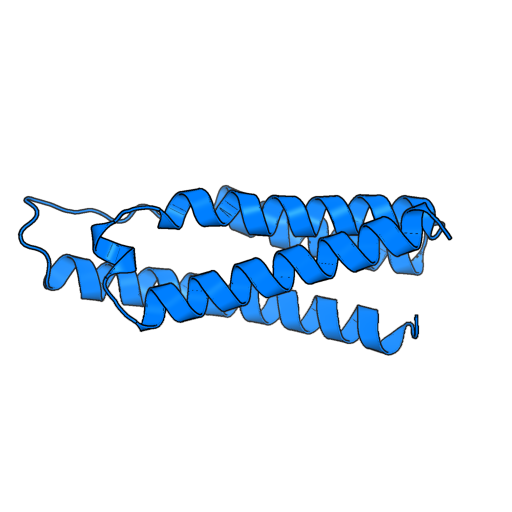3.159 1.00 92.94 73 PHE A C 1
ATOM 583 O O . PHE A 1 73 ? 0.558 -3.653 -12.564 1.00 92.94 73 PHE A O 1
ATOM 590 N N . ASN A 1 74 ? 2.787 -3.891 -12.566 1.00 92.50 74 ASN A N 1
ATOM 591 C CA . ASN A 1 74 ? 2.842 -4.321 -11.170 1.00 92.50 74 ASN A CA 1
ATOM 592 C C . ASN A 1 74 ? 2.487 -3.185 -10.196 1.00 92.50 74 ASN A C 1
ATOM 594 O O . ASN A 1 74 ? 1.774 -3.428 -9.223 1.00 92.50 74 ASN A O 1
ATOM 598 N N . ALA A 1 75 ? 2.884 -1.940 -10.480 1.00 92.38 75 ALA A N 1
ATOM 599 C CA . ALA A 1 75 ? 2.436 -0.778 -9.710 1.00 92.38 75 ALA A CA 1
ATOM 600 C C . ALA A 1 75 ? 0.913 -0.577 -9.803 1.00 92.38 75 ALA A C 1
ATOM 602 O O . ALA A 1 75 ? 0.266 -0.332 -8.782 1.00 92.38 75 ALA A O 1
ATOM 603 N N . LEU A 1 76 ? 0.320 -0.755 -10.992 1.00 94.00 76 LEU A N 1
ATOM 604 C CA . LEU A 1 76 ? -1.137 -0.719 -11.164 1.00 94.00 76 LEU A CA 1
ATOM 605 C C . LEU A 1 76 ? -1.832 -1.792 -10.321 1.00 94.00 76 LEU A C 1
ATOM 607 O O . LEU A 1 76 ? -2.814 -1.497 -9.641 1.00 94.00 76 LEU A O 1
ATOM 611 N N . ALA A 1 77 ? -1.308 -3.021 -10.323 1.00 94.00 77 ALA A N 1
ATOM 612 C CA . ALA A 1 77 ? -1.855 -4.118 -9.532 1.00 94.00 77 ALA A CA 1
ATOM 613 C C . ALA A 1 77 ? -1.842 -3.803 -8.026 1.00 94.00 77 ALA A C 1
ATOM 615 O O . ALA A 1 77 ? -2.852 -4.011 -7.351 1.00 94.00 77 ALA A O 1
ATOM 616 N N . VAL A 1 78 ? -0.744 -3.240 -7.505 1.00 93.06 78 VAL A N 1
ATOM 617 C CA . VAL A 1 78 ? -0.656 -2.792 -6.103 1.00 93.06 78 VAL A CA 1
ATOM 618 C C . VAL A 1 78 ? -1.713 -1.726 -5.807 1.00 93.06 78 VAL A C 1
ATOM 620 O O . VAL A 1 78 ? -2.473 -1.877 -4.850 1.00 93.06 78 VAL A O 1
ATOM 623 N N . GLY A 1 79 ? -1.824 -0.691 -6.646 1.00 92.81 79 GLY A N 1
ATOM 624 C CA . GLY A 1 79 ? -2.806 0.383 -6.466 1.00 92.81 79 GLY A CA 1
ATOM 625 C C . GLY A 1 79 ? -4.253 -0.122 -6.458 1.00 92.81 79 GLY A C 1
ATOM 626 O O . GLY A 1 79 ? -5.031 0.226 -5.567 1.00 92.81 79 GLY A O 1
ATOM 627 N N . LEU A 1 80 ? -4.602 -1.012 -7.394 1.00 92.69 80 LEU A N 1
ATOM 628 C CA . LEU A 1 80 ? -5.925 -1.639 -7.464 1.00 92.69 80 LEU A CA 1
ATOM 629 C C . LEU A 1 80 ? -6.218 -2.519 -6.245 1.00 92.69 80 LEU A C 1
ATOM 631 O O . LEU A 1 80 ? -7.322 -2.458 -5.707 1.00 92.69 80 LEU A O 1
ATOM 635 N N . LEU A 1 81 ? -5.248 -3.308 -5.774 1.00 91.69 81 LEU A N 1
ATOM 636 C CA . LEU A 1 81 ? -5.407 -4.137 -4.576 1.00 91.69 81 LEU A CA 1
ATOM 637 C C . LEU A 1 81 ? -5.623 -3.289 -3.318 1.00 91.69 81 LEU A C 1
ATOM 639 O O . LEU A 1 81 ? -6.477 -3.625 -2.494 1.00 91.69 81 LEU A O 1
ATOM 643 N N . MET A 1 82 ? -4.900 -2.171 -3.184 1.00 88.75 82 MET A N 1
ATOM 644 C CA . MET A 1 82 ? -5.086 -1.237 -2.070 1.00 88.75 82 MET A CA 1
ATOM 645 C C . MET A 1 82 ? -6.490 -0.635 -2.067 1.00 88.75 82 MET A C 1
ATOM 647 O O . MET A 1 82 ? -7.091 -0.523 -0.999 1.00 88.75 82 MET A O 1
ATOM 651 N N . ILE A 1 83 ? -7.033 -0.298 -3.239 1.00 88.69 83 ILE A N 1
ATOM 652 C CA . ILE A 1 83 ? -8.407 0.202 -3.365 1.00 88.69 83 ILE A CA 1
ATOM 653 C C . ILE A 1 83 ? -9.419 -0.917 -3.090 1.00 88.69 83 ILE A C 1
ATOM 655 O O . ILE A 1 83 ? -10.391 -0.702 -2.372 1.00 88.69 83 ILE A O 1
ATOM 659 N N . ALA A 1 84 ? -9.183 -2.131 -3.590 1.00 87.12 84 ALA A N 1
ATOM 660 C CA . ALA A 1 84 ? -10.073 -3.271 -3.379 1.00 87.12 84 ALA A CA 1
ATOM 661 C C . ALA A 1 84 ? -10.213 -3.645 -1.892 1.00 87.12 84 ALA A C 1
ATOM 663 O O . ALA A 1 84 ? -11.316 -3.955 -1.440 1.00 87.12 84 ALA A O 1
ATOM 664 N N . GLN A 1 85 ? -9.129 -3.557 -1.115 1.00 84.62 85 GLN A N 1
ATOM 665 C CA . GLN A 1 85 ? -9.146 -3.828 0.327 1.00 84.62 85 GLN A CA 1
ATOM 666 C C . GLN A 1 85 ? -10.044 -2.847 1.107 1.00 84.62 85 G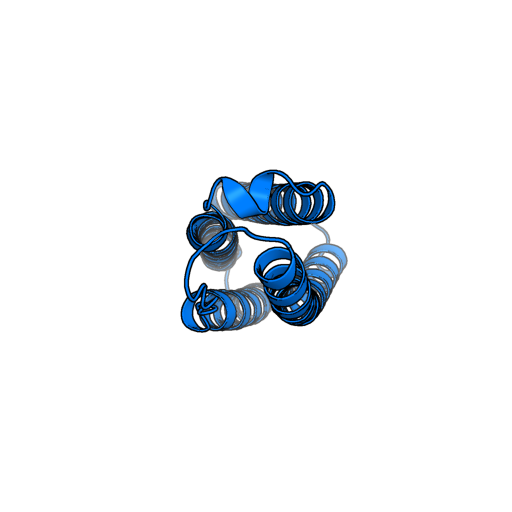LN A C 1
ATOM 668 O O . GLN A 1 85 ? -10.564 -3.198 2.167 1.00 84.62 85 GLN A O 1
ATOM 673 N N . LEU A 1 86 ? -10.302 -1.641 0.585 1.00 78.88 86 LEU A N 1
ATOM 674 C CA . LEU A 1 86 ? -11.221 -0.686 1.220 1.00 78.88 86 LEU A CA 1
ATOM 675 C C . LEU A 1 86 ? -12.656 -1.219 1.314 1.00 78.88 86 LEU A C 1
ATOM 677 O O . LEU A 1 86 ? -13.407 -0.782 2.187 1.00 78.88 86 LEU A O 1
ATOM 681 N N . LYS A 1 87 ? -13.031 -2.192 0.468 1.00 73.00 87 LYS A N 1
ATOM 682 C CA . LYS A 1 87 ? -14.334 -2.868 0.533 1.00 73.00 87 LYS A CA 1
ATOM 683 C C . LYS A 1 87 ? -14.573 -3.505 1.902 1.00 73.00 87 LYS A C 1
ATOM 685 O O . LYS A 1 87 ? -15.682 -3.426 2.422 1.00 73.00 87 LYS A O 1
ATOM 690 N N . ASP A 1 88 ? -13.533 -4.069 2.513 1.00 64.69 88 ASP A N 1
ATOM 691 C CA . ASP A 1 88 ? -13.634 -4.730 3.820 1.00 64.69 88 ASP A CA 1
ATOM 692 C C . ASP A 1 88 ? -13.912 -3.733 4.963 1.00 64.69 88 ASP A C 1
ATOM 694 O O . ASP A 1 88 ? -14.308 -4.119 6.062 1.00 64.69 88 ASP A O 1
ATOM 698 N N . LEU A 1 89 ? -13.719 -2.433 4.716 1.00 61.00 89 LEU A N 1
ATOM 699 C CA . LEU A 1 89 ? -13.942 -1.349 5.676 1.00 61.00 89 LEU A CA 1
ATOM 700 C C . LEU A 1 89 ? -15.273 -0.624 5.468 1.00 61.00 89 LEU A C 1
ATOM 702 O O . LEU A 1 89 ? -15.601 0.277 6.240 1.00 61.00 89 LEU A O 1
ATOM 706 N N . HIS A 1 90 ? -16.060 -1.012 4.463 1.00 62.41 90 HIS A N 1
ATOM 707 C CA . HIS A 1 90 ? -17.279 -0.307 4.064 1.00 62.41 90 HIS A CA 1
ATOM 708 C C . HIS A 1 90 ? -18.499 -0.615 4.950 1.00 62.41 90 HIS A C 1
ATOM 710 O O . HIS A 1 90 ? -19.646 -0.513 4.520 1.00 62.41 90 HIS A O 1
ATOM 716 N N . HIS A 1 91 ? -18.275 -0.982 6.213 1.00 66.06 91 HIS A N 1
ATOM 717 C CA . HIS A 1 91 ? -19.349 -1.036 7.193 1.00 66.06 91 HIS A CA 1
ATOM 718 C C . HIS A 1 91 ? -19.595 0.366 7.745 1.00 66.06 91 HIS A C 1
ATOM 720 O O . HIS A 1 91 ? -18.739 0.965 8.402 1.00 66.06 91 HIS A O 1
ATOM 726 N N . TYR A 1 92 ? -20.801 0.875 7.496 1.00 61.41 92 TYR A N 1
ATOM 727 C CA . TYR A 1 92 ? -21.227 2.227 7.861 1.00 61.41 92 TYR A CA 1
ATOM 728 C C . TYR A 1 92 ? -21.009 2.557 9.350 1.00 61.41 92 TYR A C 1
ATOM 730 O O . TYR A 1 92 ? -20.714 3.695 9.711 1.00 61.41 92 TYR A O 1
ATOM 738 N N . GLU A 1 93 ? -21.096 1.556 10.228 1.00 62.56 93 GLU A N 1
ATOM 739 C CA . GLU A 1 93 ? -20.862 1.718 11.666 1.00 62.56 93 GLU A CA 1
ATOM 740 C C . GLU A 1 93 ? -19.396 2.001 12.031 1.00 62.56 93 GLU A C 1
ATOM 742 O O . GLU A 1 93 ? -19.139 2.757 12.969 1.00 62.56 93 GLU A O 1
ATOM 747 N N . LEU A 1 94 ? -18.433 1.462 11.273 1.00 64.75 94 LEU A N 1
ATOM 748 C CA . LEU A 1 94 ? -16.999 1.708 11.476 1.00 64.75 94 LEU A CA 1
ATOM 749 C C . LEU A 1 94 ? -16.591 3.082 10.924 1.00 64.75 94 LEU A C 1
ATOM 751 O O . LEU A 1 94 ? -15.843 3.817 11.571 1.00 64.75 94 LEU A O 1
ATOM 755 N N . LEU A 1 95 ? -17.151 3.470 9.773 1.00 65.31 95 LEU A N 1
ATOM 756 C CA . LEU A 1 95 ? -16.874 4.741 9.086 1.00 65.31 95 LEU A CA 1
ATOM 757 C C . LEU A 1 95 ? -17.297 5.992 9.873 1.00 65.31 95 LEU A C 1
ATOM 759 O O . LEU A 1 95 ? -16.815 7.086 9.585 1.00 65.31 95 LEU A O 1
ATOM 763 N N . LYS A 1 96 ? -18.160 5.861 10.888 1.00 69.94 96 LYS A N 1
ATOM 764 C CA . LYS A 1 96 ? -18.537 6.979 11.775 1.00 69.94 96 LYS A CA 1
ATOM 765 C C . LYS A 1 96 ? -17.405 7.436 12.696 1.00 69.94 96 LYS A C 1
ATOM 767 O O . LYS A 1 96 ? -17.489 8.515 13.277 1.00 69.94 96 LYS A O 1
ATOM 772 N N . LYS A 1 97 ? -16.361 6.625 12.881 1.00 77.50 97 LYS A N 1
ATOM 773 C CA . LYS A 1 97 ? -15.223 6.980 13.732 1.00 77.50 97 LYS A CA 1
ATOM 774 C C . LYS A 1 97 ? -14.153 7.685 12.898 1.00 77.50 97 LYS A C 1
ATOM 776 O O . LYS A 1 97 ? -13.647 7.120 11.932 1.00 77.50 97 LYS A O 1
ATOM 781 N N . TYR A 1 98 ? -13.748 8.879 13.333 1.00 78.25 98 TYR A N 1
ATOM 782 C CA . TYR A 1 98 ? -12.741 9.716 12.663 1.00 78.25 98 TYR A CA 1
ATOM 783 C C . TYR A 1 98 ? -11.456 8.958 12.288 1.00 78.25 98 TYR A C 1
ATOM 785 O O . TYR A 1 98 ? -10.946 9.075 11.178 1.00 78.25 98 TYR A O 1
ATOM 793 N N . TYR A 1 99 ? -10.960 8.102 13.179 1.00 72.81 99 TYR A N 1
ATOM 794 C CA . TYR A 1 99 ? -9.739 7.341 12.922 1.00 72.81 99 TYR A CA 1
ATOM 795 C C . TYR A 1 99 ? -9.859 6.342 11.756 1.00 72.81 99 TYR A C 1
ATOM 797 O O . TYR A 1 99 ? -8.875 6.107 11.058 1.00 72.81 99 TYR A O 1
ATOM 805 N N . PHE A 1 100 ? -11.046 5.769 11.515 1.00 74.81 100 PHE A N 1
ATOM 806 C CA . PHE A 1 100 ? -11.282 4.904 10.353 1.00 74.81 100 PHE A CA 1
ATOM 807 C C . PHE A 1 100 ? -11.348 5.712 9.056 1.00 74.81 100 PHE A C 1
ATOM 809 O O . PHE A 1 100 ? -10.872 5.239 8.029 1.00 74.81 100 PHE A O 1
ATOM 816 N N . GLN A 1 101 ? -11.871 6.939 9.108 1.00 80.44 101 GLN A N 1
ATOM 817 C CA . GLN A 1 101 ? -11.898 7.849 7.960 1.00 80.44 101 GLN A CA 1
ATOM 818 C C . GLN A 1 101 ? -10.484 8.272 7.550 1.00 80.44 101 GLN A C 1
ATOM 820 O O . GLN A 1 101 ? -10.160 8.242 6.366 1.00 80.44 101 GLN A O 1
ATOM 825 N N . LEU A 1 102 ? -9.620 8.593 8.520 1.00 81.44 102 LEU A N 1
ATOM 826 C CA . LEU A 1 102 ? -8.209 8.888 8.252 1.00 81.44 102 LEU A CA 1
ATOM 827 C C . LEU A 1 102 ? -7.488 7.703 7.615 1.00 81.44 102 LEU A C 1
ATOM 829 O O . LEU A 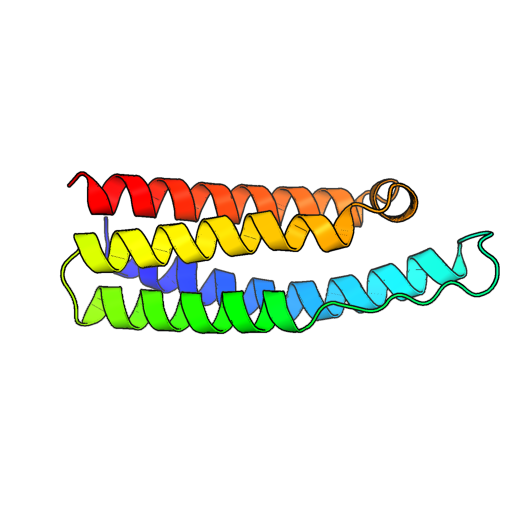1 102 ? -6.748 7.878 6.652 1.00 81.44 102 LEU A O 1
ATOM 833 N N . TYR A 1 103 ? -7.718 6.497 8.136 1.00 82.06 103 TYR A N 1
ATOM 834 C CA . TYR A 1 103 ? -7.145 5.287 7.561 1.00 82.06 103 TYR A CA 1
ATOM 835 C C . TYR A 1 103 ? -7.626 5.056 6.122 1.00 82.06 103 TYR A C 1
ATOM 837 O O . TYR A 1 103 ? -6.816 4.788 5.236 1.00 82.06 103 TYR A O 1
ATOM 845 N N . TYR A 1 104 ? -8.926 5.236 5.879 1.00 84.00 104 TYR A N 1
ATOM 846 C CA . TYR A 1 104 ? -9.524 5.140 4.551 1.00 84.00 104 TYR A CA 1
ATOM 847 C C . TYR A 1 104 ? -8.883 6.134 3.574 1.00 84.00 104 TYR A C 1
ATOM 849 O O . TYR A 1 104 ? -8.485 5.743 2.483 1.00 84.00 104 TYR A O 1
ATOM 857 N N . LEU A 1 105 ? -8.719 7.396 3.986 1.00 87.31 105 LEU A N 1
ATOM 858 C CA . LEU A 1 105 ? -8.116 8.455 3.171 1.00 87.31 105 LEU A CA 1
ATOM 859 C C . LEU A 1 105 ? -6.627 8.188 2.898 1.00 87.31 105 LEU A C 1
ATOM 861 O O . LEU A 1 105 ? -6.162 8.319 1.767 1.00 87.31 105 LEU A O 1
ATOM 865 N N . ALA A 1 106 ? -5.867 7.760 3.905 1.00 86.88 106 ALA A N 1
ATOM 866 C CA . ALA A 1 106 ? -4.463 7.395 3.727 1.00 86.88 106 ALA A CA 1
ATOM 867 C C . ALA A 1 106 ? -4.300 6.219 2.747 1.00 86.88 106 ALA A C 1
ATOM 869 O O . ALA A 1 106 ? -3.419 6.229 1.890 1.00 86.88 106 ALA A O 1
ATOM 870 N N . GLN A 1 107 ? -5.171 5.213 2.830 1.00 87.94 107 GLN A N 1
ATOM 871 C CA . GLN A 1 107 ? -5.108 4.058 1.940 1.00 87.94 107 GLN A CA 1
ATOM 872 C C . GLN A 1 107 ? -5.579 4.375 0.513 1.00 87.94 107 GLN A C 1
ATOM 874 O O . GLN A 1 107 ? -4.952 3.906 -0.438 1.00 87.94 107 GLN A O 1
ATOM 879 N N . THR A 1 108 ? -6.624 5.190 0.329 1.00 89.88 108 THR A N 1
ATOM 880 C CA . THR A 1 108 ? -7.043 5.631 -1.014 1.00 89.88 108 THR A CA 1
ATOM 881 C C . THR A 1 108 ? -5.969 6.473 -1.686 1.00 89.88 108 THR A C 1
ATOM 883 O O . THR A 1 108 ? -5.668 6.251 -2.855 1.00 89.88 108 THR A O 1
ATOM 886 N N . THR A 1 109 ? -5.365 7.414 -0.957 1.00 90.88 109 THR A N 1
ATOM 887 C CA . THR A 1 109 ? -4.305 8.279 -1.498 1.00 90.88 109 THR A CA 1
ATOM 888 C C . THR A 1 109 ? -3.072 7.479 -1.906 1.00 90.88 109 THR A C 1
ATOM 890 O O . THR A 1 109 ? -2.559 7.692 -3.003 1.00 90.88 109 THR A O 1
ATOM 893 N N . LEU A 1 110 ? -2.649 6.498 -1.100 1.00 90.75 110 LEU A N 1
ATOM 894 C CA . LEU A 1 110 ? -1.579 5.571 -1.481 1.00 90.75 110 LEU A CA 1
ATOM 895 C C . LEU A 1 110 ? -1.943 4.742 -2.721 1.00 90.75 110 LEU A C 1
ATOM 897 O O . LEU A 1 110 ? -1.137 4.645 -3.644 1.00 90.75 110 LEU A O 1
ATOM 901 N N . GLY A 1 111 ? -3.157 4.188 -2.779 1.00 92.00 111 GLY A N 1
ATOM 902 C CA . GLY A 1 111 ? -3.616 3.421 -3.940 1.00 92.00 111 GLY A CA 1
ATOM 903 C C . GLY A 1 111 ? -3.616 4.249 -5.231 1.00 92.00 111 GLY A C 1
ATOM 904 O O . GLY A 1 111 ? -3.105 3.799 -6.255 1.00 92.00 111 GLY A O 1
ATOM 905 N N . LEU A 1 112 ? -4.114 5.489 -5.172 1.00 94.12 112 LEU A N 1
ATOM 906 C CA . LEU A 1 112 ? -4.102 6.429 -6.298 1.00 94.12 112 LEU A CA 1
ATOM 907 C C . LEU A 1 112 ? -2.682 6.811 -6.726 1.00 94.12 112 LEU A C 1
ATOM 909 O O . LEU A 1 112 ? -2.417 6.921 -7.921 1.00 94.12 112 LEU A O 1
ATOM 913 N N . LEU A 1 113 ? -1.761 6.974 -5.774 1.00 93.31 113 LEU A N 1
ATOM 914 C CA . LEU A 1 113 ? -0.360 7.251 -6.075 1.00 93.31 113 LEU A CA 1
ATOM 915 C C . L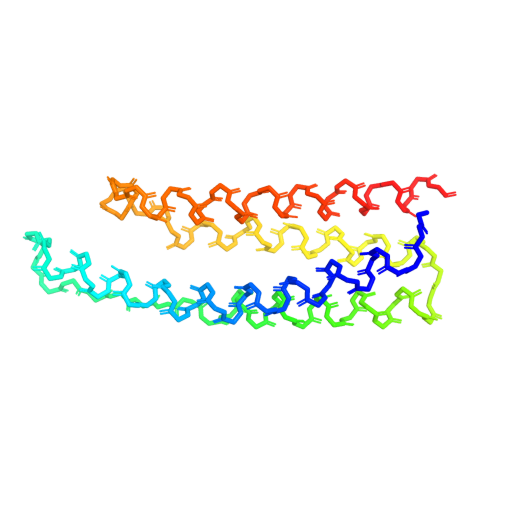EU A 1 113 ? 0.278 6.098 -6.864 1.00 93.31 113 LEU A C 1
ATOM 917 O O . LEU A 1 113 ? 0.933 6.342 -7.874 1.00 93.31 113 LEU A O 1
ATOM 921 N N . TYR A 1 114 ? 0.040 4.846 -6.462 1.00 93.00 114 TYR A N 1
ATOM 922 C CA . TYR A 1 114 ? 0.508 3.673 -7.209 1.00 93.00 114 TYR A CA 1
ATOM 923 C C . TYR A 1 114 ? -0.115 3.570 -8.603 1.00 93.00 114 TYR A C 1
ATOM 925 O O . TYR A 1 114 ? 0.590 3.247 -9.559 1.00 93.00 114 TYR A O 1
ATOM 933 N N . LEU A 1 115 ? -1.406 3.894 -8.742 1.00 94.12 115 LEU A N 1
ATOM 934 C CA . LEU A 1 115 ? -2.057 3.953 -10.052 1.00 94.12 115 LEU A CA 1
ATOM 935 C C . LEU A 1 115 ? -1.400 4.995 -10.958 1.00 94.12 115 LEU A C 1
ATOM 937 O O . LEU A 1 115 ? -1.081 4.693 -12.103 1.00 94.12 115 LEU A O 1
ATOM 941 N N . TYR A 1 116 ? -1.149 6.196 -10.440 1.00 93.44 116 TYR A N 1
ATOM 942 C CA . TYR A 1 116 ? -0.487 7.261 -11.188 1.00 93.44 116 TYR A CA 1
ATOM 943 C C . TYR A 1 116 ? 0.912 6.840 -11.663 1.00 93.44 116 TYR A C 1
ATOM 945 O O . TYR A 1 116 ? 1.226 6.963 -12.847 1.00 93.44 116 TYR A O 1
ATOM 953 N N . ILE A 1 117 ? 1.725 6.267 -10.768 1.00 91.81 117 ILE A N 1
ATOM 954 C CA . ILE A 1 117 ? 3.073 5.774 -11.094 1.00 91.81 117 ILE A CA 1
ATOM 955 C C . ILE A 1 117 ? 3.008 4.653 -12.132 1.00 91.81 117 ILE A C 1
ATOM 957 O O . ILE A 1 117 ? 3.809 4.631 -13.067 1.00 91.81 117 ILE A O 1
ATOM 961 N N . GLY A 1 118 ? 2.054 3.732 -11.988 1.00 91.81 118 GLY A N 1
ATOM 962 C CA . GLY A 1 118 ? 1.860 2.629 -12.919 1.00 91.81 118 GLY A CA 1
ATOM 963 C C . GLY A 1 118 ? 1.476 3.108 -14.316 1.00 91.81 118 GLY A C 1
ATOM 964 O O . GLY A 1 118 ? 2.130 2.725 -15.280 1.00 91.81 118 GLY A O 1
ATOM 965 N N . ILE A 1 119 ? 0.494 4.011 -14.425 1.00 93.50 119 ILE A N 1
ATOM 966 C CA . ILE A 1 119 ? 0.083 4.618 -15.702 1.00 93.50 119 ILE A CA 1
ATOM 967 C C . ILE A 1 119 ? 1.273 5.326 -16.351 1.00 93.50 119 ILE A C 1
ATOM 969 O O . ILE A 1 119 ? 1.564 5.096 -17.522 1.00 93.50 119 ILE A O 1
ATOM 973 N N . GLN A 1 120 ? 1.990 6.150 -15.583 1.00 91.88 120 GLN A N 1
ATOM 974 C CA . GLN A 1 120 ? 3.130 6.896 -16.103 1.00 91.88 120 GLN A CA 1
ATOM 975 C C . GLN A 1 120 ? 4.238 5.965 -16.614 1.00 91.88 120 GLN A C 1
ATOM 977 O O . GLN A 1 120 ? 4.820 6.252 -17.651 1.00 91.88 120 GLN A O 1
ATOM 982 N N . SER A 1 121 ? 4.489 4.846 -15.927 1.00 88.12 121 SER A N 1
ATOM 983 C CA . SER A 1 121 ? 5.532 3.872 -16.289 1.00 88.12 121 SER A CA 1
ATOM 984 C C . SER A 1 121 ? 5.152 2.967 -17.468 1.00 88.12 121 SER A C 1
ATOM 986 O O . SER A 1 121 ? 6.033 2.397 -18.101 1.00 88.12 121 SER A O 1
ATOM 988 N N . VAL A 1 122 ? 3.853 2.793 -17.740 1.00 89.62 122 VAL A N 1
ATOM 989 C CA . VAL A 1 122 ? 3.354 2.039 -18.905 1.00 89.62 122 VAL A CA 1
ATOM 990 C C . VAL A 1 122 ? 3.355 2.901 -20.170 1.00 89.62 122 VAL A C 1
ATOM 992 O O . VAL A 1 122 ? 3.567 2.375 -21.257 1.00 89.62 122 VAL A O 1
ATOM 995 N N . ILE A 1 123 ? 3.095 4.206 -20.035 1.00 87.50 123 ILE A N 1
ATOM 996 C CA . ILE A 1 123 ? 3.021 5.145 -21.166 1.00 87.50 123 ILE A CA 1
ATOM 997 C C . ILE A 1 123 ? 4.411 5.651 -21.593 1.00 87.50 123 ILE A C 1
ATOM 999 O O . ILE A 1 123 ? 4.588 5.989 -22.762 1.00 87.50 123 ILE A O 1
ATOM 1003 N N . SER A 1 124 ? 5.372 5.730 -20.664 1.00 74.06 124 SER A N 1
ATOM 1004 C CA . SER A 1 124 ? 6.753 6.176 -20.918 1.00 74.06 124 SER A CA 1
ATOM 1005 C C . SER A 1 124 ? 7.628 5.101 -21.550 1.00 74.06 124 SER A C 1
ATOM 1007 O O . SER A 1 124 ? 8.391 5.450 -22.472 1.00 74.06 124 SER A O 1
#

Sequence (124 aa):
MNSVYIFLLNVLTLISCHFAFRLQIKMSIAALKQSKLKNPVFTPNLIYRNLIILFTLVYLCSYLLLPNSVAGFNALAVGLLMIAQLKDLHHYELLKKYYFQLYYLAQTTLGLLYLYIGIQSVIS

Radius of gyration: 16.15 Å; chains: 1; bounding box: 41×22×44 Å

Foldseek 3Di:
DDLVVLVVLLVVQLVCLVVLVVVVVVLVVVLVVVDPDDDDDQDQDVPLSVQLNVLSVVLNVCVVPHALQVSLVSLLSNLVSLLVSCVSVPDPSSCVDPVSVVSSVVSNVSSVVSNVSSVVSNVD